Protein AF-H9FH01-F1 (afdb_monomer)

Foldseek 3Di:
DVVLLVLLVVLLVVLCVVQVHQAQSVPGPVLVVDLCDDDPVVVVSVNVVVSNVSDDRHDVRSVVCSVCCCVPVVVVVVD

Organism: Macaca mulatta (NCBI:txid9544)

Mean predicted aligned error: 3.49 Å

InterPro domains:
  IPR022764 Peptidase S54, rhomboid domain [PF01694] (44-78)
  IPR035952 Rhomboid-like superfamily [G3DSA:1.20.1540.10] (1-79)
  IPR035952 Rhomboid-like superfamily [SSF144091] (4-78)
  IPR051739 Rhomboid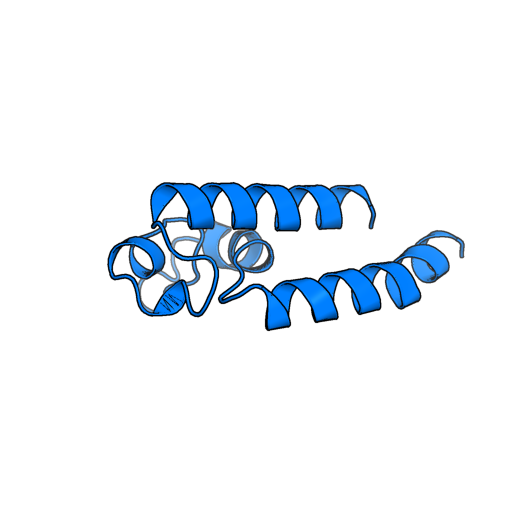-related Intramembrane Serine Proteases [PTHR45840] (1-79)

Sequence (79 aa):
MITVTLLEVAFFLYNGVSLGQFVLQVTHPRYLKNSLVYHPQLRAQAWRYLTYIFMHAGIEHLGLNVVLQLLVGVPLEMV

Secondary structure (DSSP, 8-state):
-HHHHHHHHHHHHHHHHHHT-SS-GGGSHHHHT-TTS--TT-TT-THHHHHGGG--S-HHHHHHHHHHHHHHHHHHHT-

pLDDT: mean 91.81, std 2.76, range [83.56, 96.25]

Radius of gyration: 13.59 Å; Cα contacts (8 Å, |Δi|>4): 71; chains: 1; bounding box: 39×19×32 Å

Solvent-accessible surface area (backbone atoms only — not comparable to full-atom values): 4515 Å² total; per-residue (Å²): 89,70,69,59,51,52,49,32,52,50,48,37,51,52,52,19,65,77,69,74,34,59,62,55,33,67,76,39,76,67,50,74,67,36,78,44,44,67,50,93,88,49,66,87,51,63,62,21,77,62,44,26,77,42,62,59,48,24,54,69,62,45,51,52,48,51,53,50,43,50,68,53,40,48,62,62,73,76,111

Structure (mmCIF, N/CA/C/O backbone):
data_AF-H9FH01-F1
#
_entry.id   AF-H9FH01-F1
#
loop_
_atom_site.group_PDB
_atom_site.id
_atom_site.type_symbol
_atom_site.label_atom_id
_atom_site.label_alt_id
_atom_site.label_comp_id
_atom_site.label_asym_id
_atom_site.label_entity_id
_atom_site.label_seq_id
_atom_site.pdbx_PDB_ins_code
_atom_site.Cartn_x
_atom_site.Cartn_y
_atom_site.Cartn_z
_atom_site.occupancy
_atom_site.B_iso_or_equiv
_atom_site.auth_seq_id
_atom_site.auth_comp_id
_atom_site.auth_asym_id
_atom_site.auth_atom_id
_atom_site.pdbx_PDB_model_num
ATOM 1 N N . MET A 1 1 ? 10.018 -7.263 -9.311 1.00 90.25 1 MET A N 1
ATOM 2 C CA . MET A 1 1 ? 9.349 -5.955 -9.209 1.00 90.25 1 MET A CA 1
ATOM 3 C C . MET A 1 1 ? 7.979 -5.991 -9.836 1.00 90.25 1 MET A C 1
ATOM 5 O O . MET A 1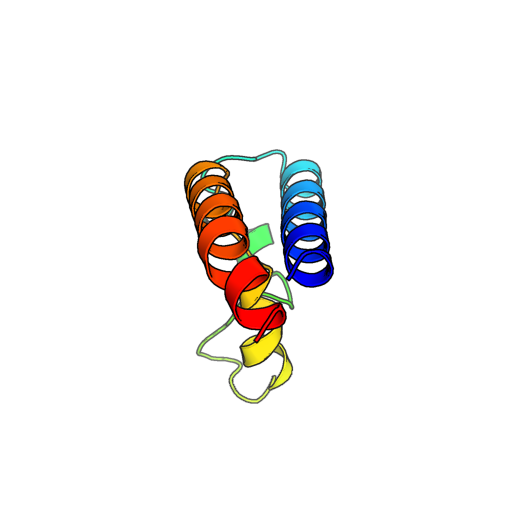 1 ? 7.023 -5.620 -9.169 1.00 90.25 1 MET A O 1
ATOM 9 N N . ILE A 1 2 ? 7.853 -6.543 -11.046 1.00 91.88 2 ILE A N 1
ATOM 10 C CA . ILE A 1 2 ? 6.569 -6.697 -11.748 1.00 91.88 2 ILE A CA 1
ATOM 11 C C . ILE A 1 2 ? 5.484 -7.336 -10.862 1.00 91.88 2 ILE A C 1
ATOM 13 O O . ILE A 1 2 ? 4.395 -6.785 -10.742 1.00 91.88 2 ILE A O 1
ATOM 17 N N . THR A 1 3 ? 5.777 -8.449 -10.180 1.00 93.19 3 THR A N 1
ATOM 18 C CA . THR A 1 3 ? 4.798 -9.124 -9.305 1.00 93.19 3 THR A CA 1
ATOM 19 C C . THR A 1 3 ? 4.317 -8.237 -8.156 1.00 93.19 3 THR A C 1
ATOM 21 O O . THR A 1 3 ? 3.125 -8.205 -7.867 1.00 93.19 3 THR A O 1
ATOM 24 N N . VAL A 1 4 ? 5.227 -7.496 -7.516 1.00 93.31 4 VAL A N 1
ATOM 25 C CA . VAL A 1 4 ? 4.885 -6.586 -6.409 1.00 93.31 4 VAL A CA 1
ATOM 26 C C . VAL A 1 4 ? 3.999 -5.455 -6.924 1.00 93.31 4 VAL A C 1
ATOM 28 O O . VAL A 1 4 ? 2.940 -5.212 -6.355 1.00 93.31 4 VAL A O 1
ATOM 31 N N . THR A 1 5 ? 4.360 -4.864 -8.064 1.00 95.06 5 THR A N 1
ATOM 32 C CA . THR A 1 5 ? 3.575 -3.815 -8.725 1.00 95.06 5 THR A CA 1
ATOM 33 C C . THR A 1 5 ? 2.163 -4.294 -9.075 1.00 95.06 5 THR A C 1
ATOM 35 O O . THR A 1 5 ? 1.189 -3.581 -8.844 1.00 95.06 5 THR A O 1
ATOM 38 N N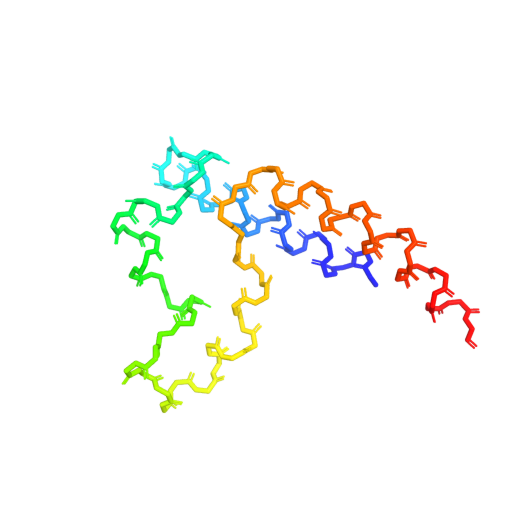 . LEU A 1 6 ? 2.021 -5.517 -9.598 1.00 95.38 6 LEU A N 1
ATOM 39 C CA . LEU A 1 6 ? 0.709 -6.096 -9.905 1.00 95.38 6 LEU A CA 1
ATOM 40 C C . LEU A 1 6 ? -0.147 -6.270 -8.646 1.00 95.38 6 LEU A C 1
ATOM 42 O O . LEU A 1 6 ? -1.342 -5.973 -8.677 1.00 95.38 6 LEU A O 1
ATOM 46 N N . LEU A 1 7 ? 0.454 -6.718 -7.540 1.00 95.50 7 LEU A N 1
ATOM 47 C CA . LEU A 1 7 ? -0.245 -6.850 -6.263 1.00 95.50 7 LEU A CA 1
ATOM 48 C C . LEU A 1 7 ? -0.695 -5.486 -5.728 1.00 95.50 7 LEU A C 1
ATOM 50 O O . LEU A 1 7 ? -1.855 -5.350 -5.351 1.00 95.50 7 LEU A O 1
ATOM 54 N N . GLU A 1 8 ? 0.166 -4.468 -5.742 1.00 94.88 8 GLU A N 1
ATOM 55 C CA . GLU A 1 8 ? -0.188 -3.108 -5.308 1.00 94.88 8 GLU A CA 1
ATOM 56 C C . GLU A 1 8 ? -1.374 -2.544 -6.095 1.00 94.88 8 GLU A C 1
ATOM 58 O O . GLU A 1 8 ? -2.346 -2.064 -5.505 1.00 94.88 8 GLU A O 1
ATOM 63 N N . VAL A 1 9 ? -1.340 -2.665 -7.426 1.00 95.56 9 VAL A N 1
ATOM 64 C CA . VAL A 1 9 ? -2.433 -2.209 -8.295 1.00 95.56 9 VAL A CA 1
ATOM 65 C C . VAL A 1 9 ? -3.717 -2.996 -8.018 1.00 95.56 9 VAL A C 1
ATOM 67 O O . VAL A 1 9 ? -4.787 -2.396 -7.902 1.00 95.56 9 VAL A O 1
ATOM 70 N N . ALA A 1 10 ? -3.637 -4.319 -7.852 1.00 95.88 10 ALA A N 1
ATOM 71 C CA . ALA A 1 10 ? -4.801 -5.152 -7.554 1.00 95.88 10 ALA A CA 1
ATOM 72 C C . ALA A 1 10 ? -5.449 -4.788 -6.208 1.00 95.88 10 ALA A C 1
ATOM 74 O O . ALA A 1 10 ? -6.668 -4.603 -6.139 1.00 95.88 10 ALA A O 1
ATOM 75 N N . PHE A 1 11 ? -4.652 -4.626 -5.146 1.00 94.75 11 PHE A N 1
ATOM 76 C CA . PHE A 1 11 ? -5.152 -4.210 -3.834 1.00 94.75 11 PHE A CA 1
ATOM 77 C C . PHE A 1 11 ? -5.766 -2.811 -3.880 1.00 94.75 11 PHE A C 1
ATOM 79 O O . PHE A 1 11 ? -6.826 -2.592 -3.287 1.00 94.75 11 PHE A O 1
ATOM 86 N N . PHE A 1 12 ? -5.153 -1.874 -4.601 1.00 94.62 12 PHE A N 1
ATOM 87 C CA . PHE A 1 12 ? -5.693 -0.529 -4.756 1.00 94.62 12 PHE A CA 1
ATOM 88 C C . PHE A 1 12 ? -7.036 -0.517 -5.494 1.00 94.62 12 PHE A C 1
ATOM 90 O O . PHE A 1 12 ? -7.979 0.126 -5.029 1.00 94.62 12 PHE A O 1
ATOM 97 N N . LEU A 1 13 ? -7.154 -1.255 -6.603 1.00 95.25 13 LEU A N 1
ATOM 98 C CA . LEU A 1 13 ? -8.405 -1.373 -7.355 1.00 95.25 13 LEU A CA 1
ATOM 99 C C . LEU A 1 13 ? -9.502 -2.022 -6.510 1.00 95.25 13 LEU A C 1
ATOM 101 O O . LEU A 1 13 ? -10.615 -1.502 -6.448 1.00 95.25 13 LEU A O 1
ATOM 105 N N . TYR A 1 14 ? -9.182 -3.109 -5.804 1.00 94.75 14 TYR A N 1
ATOM 106 C CA . TYR A 1 14 ? -10.123 -3.780 -4.910 1.00 94.75 14 TYR A CA 1
ATOM 107 C C . TYR A 1 14 ? -10.643 -2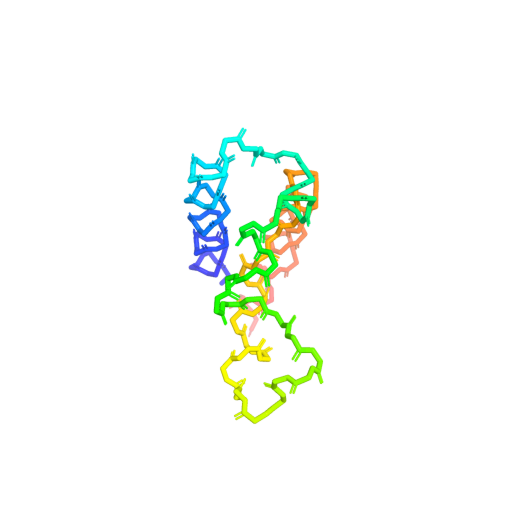.840 -3.814 1.00 94.75 14 TYR A C 1
ATOM 109 O O . TYR A 1 14 ? -11.856 -2.718 -3.621 1.00 94.75 14 TYR A O 1
ATOM 117 N N . ASN A 1 15 ? -9.744 -2.134 -3.119 1.00 92.88 15 ASN A N 1
ATOM 118 C CA . ASN A 1 15 ? -10.143 -1.166 -2.098 1.00 92.88 15 ASN A CA 1
ATOM 119 C C . ASN A 1 15 ? -10.930 -0.005 -2.719 1.00 92.88 15 ASN A C 1
ATOM 121 O O . ASN A 1 15 ? -11.948 0.396 -2.163 1.00 92.88 15 ASN A O 1
ATOM 125 N N . GLY A 1 16 ? -10.526 0.490 -3.890 1.00 92.38 16 GLY A N 1
ATOM 126 C CA . GLY A 1 16 ? -11.191 1.608 -4.555 1.00 92.38 16 GLY A CA 1
ATOM 127 C C . GLY A 1 16 ? -12.618 1.299 -4.980 1.00 92.38 16 GLY A C 1
ATOM 128 O O . GLY A 1 16 ? -13.515 2.101 -4.726 1.00 92.38 16 GLY A O 1
ATOM 129 N N . VAL A 1 17 ? -12.854 0.104 -5.523 1.00 94.31 17 VAL A N 1
ATOM 130 C CA . VAL A 1 17 ? -14.200 -0.379 -5.862 1.00 94.31 17 VAL A CA 1
ATOM 131 C C . VAL A 1 17 ? -15.031 -0.626 -4.600 1.00 94.31 17 VAL A C 1
ATOM 133 O O . VAL A 1 17 ? -16.172 -0.183 -4.525 1.00 94.31 17 VAL A O 1
ATOM 136 N N . SER A 1 18 ? -14.465 -1.278 -3.578 1.00 92.69 18 SER A N 1
ATOM 137 C CA . SER A 1 18 ? -15.172 -1.589 -2.322 1.00 92.69 18 SER A CA 1
ATOM 138 C C . SER A 1 18 ? -15.589 -0.333 -1.538 1.00 92.69 18 SER A C 1
ATOM 140 O O . SER A 1 18 ? -16.653 -0.286 -0.905 1.00 92.69 18 SER A O 1
ATOM 142 N N . LEU A 1 19 ? -14.754 0.706 -1.588 1.00 91.06 19 LEU A N 1
ATOM 143 C CA . LEU A 1 19 ? -14.965 1.986 -0.914 1.00 91.06 19 LEU A CA 1
ATOM 144 C C . LEU A 1 19 ? -15.714 3.004 -1.785 1.00 91.06 19 LEU A C 1
ATOM 146 O O . LEU A 1 19 ? -16.236 3.971 -1.243 1.00 91.06 19 LEU A O 1
ATOM 150 N N . GLY A 1 20 ? -15.773 2.806 -3.106 1.00 92.00 20 GLY A N 1
ATOM 151 C CA . GLY A 1 20 ? -16.311 3.788 -4.052 1.00 92.00 20 GLY A CA 1
ATOM 152 C C . GLY A 1 20 ? -15.450 5.051 -4.182 1.00 92.00 20 GLY A C 1
ATOM 153 O O . GLY A 1 20 ? -15.953 6.098 -4.579 1.00 92.00 20 GLY A O 1
ATOM 154 N N . GLN A 1 21 ? -14.165 4.982 -3.816 1.00 90.75 21 GLN A N 1
ATOM 155 C CA . GLN A 1 21 ? -13.236 6.115 -3.823 1.00 90.75 21 GLN A CA 1
ATOM 156 C C . GLN A 1 21 ? -11.868 5.684 -4.358 1.00 90.75 21 GLN A C 1
ATOM 158 O O . GLN A 1 21 ? -11.235 4.781 -3.821 1.00 90.75 21 GLN A O 1
ATOM 163 N N . PHE A 1 22 ? -11.369 6.365 -5.389 1.00 88.56 22 PHE A N 1
ATOM 164 C CA . PHE A 1 22 ? -10.016 6.153 -5.935 1.00 88.56 22 PHE A CA 1
ATOM 165 C C . PHE A 1 22 ? -9.031 7.266 -5.543 1.00 88.56 22 PHE A C 1
ATOM 167 O O . PHE A 1 22 ? -7.824 7.150 -5.742 1.00 88.56 22 PHE A O 1
ATOM 174 N N . VAL A 1 23 ? -9.539 8.340 -4.942 1.00 90.19 23 VAL A N 1
ATOM 175 C CA . VAL A 1 23 ? -8.756 9.467 -4.433 1.00 90.19 23 VAL A CA 1
ATOM 176 C C . VAL A 1 23 ? -9.012 9.570 -2.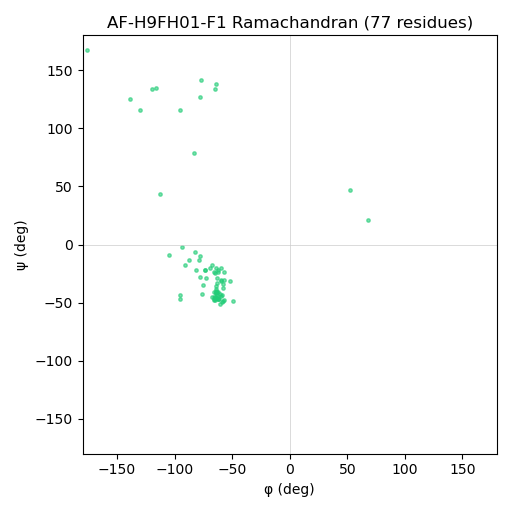935 1.00 90.19 23 VAL A C 1
ATOM 178 O O . VAL A 1 23 ? -10.160 9.476 -2.501 1.00 90.19 23 VAL A O 1
ATOM 181 N N . LEU A 1 24 ? -7.943 9.740 -2.153 1.00 87.69 24 LEU A N 1
ATOM 182 C CA . LEU A 1 24 ? -7.995 9.889 -0.696 1.00 87.69 24 LEU A CA 1
ATOM 183 C C . LEU A 1 24 ? -8.789 8.773 0.014 1.00 87.69 24 LEU A C 1
ATOM 185 O O . LEU A 1 24 ? -9.582 9.041 0.914 1.00 87.69 24 LEU A O 1
ATOM 189 N N . GLN A 1 25 ? -8.544 7.508 -0.339 1.00 88.81 25 GLN A N 1
ATOM 190 C CA . GLN A 1 25 ? -9.165 6.324 0.277 1.00 88.81 25 GLN A CA 1
ATOM 191 C C . GLN A 1 25 ? -9.040 6.303 1.806 1.00 88.81 25 GLN A C 1
ATOM 193 O O . GLN A 1 25 ? -9.949 5.845 2.496 1.00 88.81 25 GLN A O 1
ATOM 198 N N . VAL A 1 26 ? -7.952 6.869 2.339 1.00 87.25 26 VAL A N 1
ATOM 199 C CA . VAL A 1 26 ? -7.698 7.035 3.781 1.00 87.25 26 VAL A CA 1
ATOM 200 C C . VAL A 1 26 ? -8.786 7.817 4.521 1.00 87.25 26 VAL A C 1
ATOM 202 O O . VAL A 1 26 ? -8.935 7.643 5.728 1.00 87.25 26 VAL A O 1
ATOM 205 N N . THR A 1 27 ? -9.561 8.652 3.821 1.00 87.88 27 THR A N 1
ATOM 206 C CA . THR A 1 27 ? -10.675 9.413 4.410 1.00 87.88 27 THR A CA 1
ATOM 207 C C . THR A 1 27 ? -11.887 8.535 4.708 1.00 87.88 27 THR A C 1
ATOM 209 O O . THR A 1 27 ? -12.699 8.873 5.570 1.00 87.88 27 THR A O 1
ATOM 212 N N . HIS A 1 28 ? -12.010 7.379 4.047 1.00 89.56 28 HIS A N 1
ATOM 213 C CA . HIS A 1 28 ? -13.137 6.493 4.270 1.00 89.56 28 HIS A CA 1
ATOM 214 C C . HIS A 1 28 ? -12.934 5.703 5.578 1.00 89.56 28 HIS A C 1
ATOM 216 O O . HIS A 1 28 ? -11.957 4.962 5.713 1.00 89.56 28 HIS A O 1
ATOM 222 N N . PRO A 1 29 ? -13.896 5.715 6.524 1.00 88.44 29 PRO A N 1
ATOM 223 C CA . PRO A 1 29 ? -13.766 4.998 7.801 1.00 88.44 29 PRO A CA 1
ATOM 224 C C . PRO A 1 29 ? -13.568 3.480 7.672 1.00 88.44 29 PRO A C 1
ATOM 226 O O . PRO A 1 29 ? -13.087 2.839 8.605 1.00 88.44 29 PRO A O 1
ATOM 229 N N . ARG A 1 30 ? -13.935 2.879 6.532 1.00 88.38 30 ARG A N 1
ATOM 230 C CA . ARG A 1 30 ? -13.714 1.453 6.262 1.00 88.38 30 ARG A CA 1
ATOM 231 C C . ARG A 1 30 ? -12.267 1.149 5.865 1.00 88.38 30 ARG A C 1
ATOM 233 O O . ARG A 1 30 ? -11.799 0.058 6.164 1.00 88.38 30 ARG A O 1
ATOM 240 N N . TYR A 1 31 ? -11.551 2.107 5.274 1.00 89.69 31 TYR A N 1
ATOM 241 C CA . TYR A 1 31 ? -10.144 1.943 4.910 1.00 89.69 31 TYR A CA 1
ATOM 242 C C . TYR A 1 31 ? -9.268 1.780 6.156 1.00 89.69 31 TYR A C 1
ATOM 244 O O . TYR A 1 31 ? -8.504 0.826 6.260 1.00 89.69 31 TYR A O 1
ATOM 252 N N . LEU A 1 32 ? -9.449 2.650 7.157 1.00 85.69 32 LEU A N 1
ATOM 253 C CA . LEU A 1 32 ? -8.688 2.602 8.415 1.00 85.69 32 LEU A CA 1
ATOM 254 C C . LEU A 1 32 ? -8.968 1.339 9.244 1.00 85.69 32 LEU A C 1
ATOM 256 O O . LEU A 1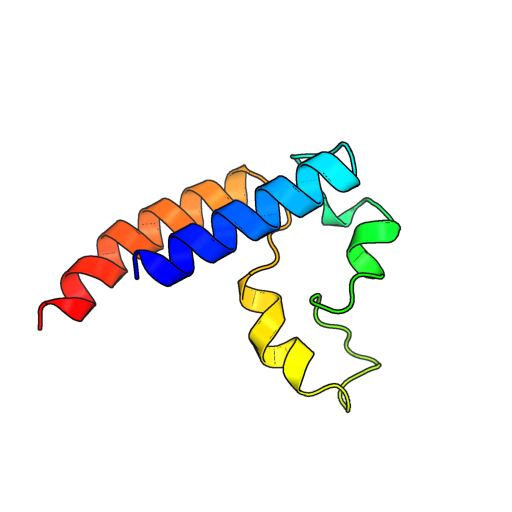 32 ? -8.127 0.914 10.032 1.00 85.69 32 LEU A O 1
ATOM 260 N N . LYS A 1 33 ? -10.139 0.720 9.056 1.00 87.75 33 LYS A N 1
ATOM 261 C CA . LYS A 1 33 ? -10.511 -0.546 9.703 1.00 87.75 33 LYS A CA 1
ATOM 262 C C . LYS A 1 33 ? -9.951 -1.782 8.990 1.00 87.75 33 LYS A C 1
ATOM 264 O O . LYS A 1 33 ? -10.102 -2.887 9.508 1.00 87.75 33 LYS A O 1
ATOM 269 N N . ASN A 1 34 ? -9.318 -1.629 7.826 1.00 87.62 34 ASN A N 1
ATOM 270 C CA . ASN A 1 34 ? -8.765 -2.751 7.078 1.00 87.62 34 ASN A CA 1
ATOM 271 C C . ASN A 1 34 ? -7.625 -3.431 7.874 1.00 87.62 34 ASN A C 1
ATOM 273 O O . ASN A 1 34 ? -6.791 -2.776 8.506 1.00 87.62 34 ASN A O 1
ATOM 277 N N . SER A 1 35 ? -7.592 -4.767 7.859 1.00 89.00 35 SER A N 1
ATOM 278 C CA . SER A 1 35 ? -6.580 -5.571 8.560 1.00 89.00 35 SER A CA 1
ATOM 279 C C . SER A 1 35 ? -5.170 -5.379 7.992 1.00 89.00 35 SER A C 1
ATOM 281 O O . SER A 1 35 ? -4.189 -5.578 8.702 1.00 89.00 35 SER A O 1
ATOM 283 N N . LEU A 1 36 ? -5.073 -4.960 6.726 1.00 90.69 36 LEU A N 1
ATOM 284 C CA . LEU A 1 36 ? -3.804 -4.793 6.016 1.00 90.69 36 LEU A CA 1
ATOM 285 C C . LEU A 1 36 ? -3.098 -3.465 6.329 1.00 90.69 36 LEU A C 1
ATOM 287 O O . LEU A 1 36 ? -1.886 -3.368 6.149 1.00 90.69 36 LEU A O 1
ATOM 291 N N . VAL A 1 37 ? -3.837 -2.456 6.804 1.00 91.25 37 VAL A N 1
ATOM 292 C CA . VAL A 1 37 ? -3.303 -1.122 7.119 1.00 91.25 37 VAL A CA 1
ATOM 293 C C . VAL A 1 37 ? -2.543 -1.161 8.440 1.00 91.25 37 VAL A C 1
ATOM 295 O O . VAL A 1 37 ? -2.970 -1.808 9.397 1.00 91.25 37 VAL A O 1
ATOM 298 N N . TYR A 1 38 ? -1.427 -0.445 8.531 1.00 90.81 38 TYR A N 1
ATOM 299 C CA . TYR A 1 38 ? -0.700 -0.333 9.789 1.00 90.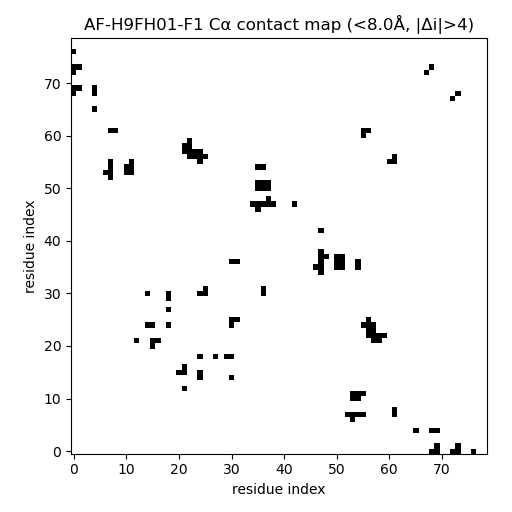81 38 TYR A CA 1
ATOM 300 C C . TYR A 1 38 ? -1.523 0.405 10.856 1.00 90.81 38 TYR A C 1
ATOM 302 O O . TYR A 1 38 ? -2.086 1.467 10.596 1.00 90.81 38 TYR A O 1
ATOM 310 N N . HIS A 1 39 ? -1.569 -0.146 12.074 1.00 89.31 39 HIS A N 1
ATOM 311 C CA . HIS A 1 39 ? -2.272 0.467 13.198 1.00 89.31 39 HIS A CA 1
ATOM 312 C C . HIS A 1 39 ? -1.368 0.520 14.442 1.00 89.31 39 HIS A C 1
ATOM 314 O O . HIS A 1 39 ? -1.026 -0.530 14.994 1.00 89.31 39 HIS A O 1
ATOM 320 N N . PRO A 1 40 ? -1.006 1.716 14.948 1.00 87.19 40 PRO A N 1
ATOM 321 C CA . PRO A 1 40 ? 0.017 1.872 15.986 1.00 87.19 40 PRO A CA 1
ATOM 322 C C . PRO A 1 40 ? -0.380 1.309 17.355 1.00 87.19 40 PRO A C 1
ATOM 324 O O . PRO A 1 40 ? 0.502 1.090 18.184 1.00 87.19 40 PRO A O 1
ATOM 327 N N . GLN A 1 41 ? -1.674 1.073 17.598 1.00 90.81 41 GLN A N 1
ATOM 328 C CA . GLN A 1 41 ? -2.176 0.420 18.817 1.00 90.81 41 GLN A CA 1
ATOM 329 C C . GLN A 1 41 ? -2.203 -1.117 18.707 1.00 90.81 41 GLN A C 1
ATOM 331 O O . GLN A 1 41 ? -2.338 -1.796 19.715 1.00 90.81 41 GLN A O 1
ATOM 336 N N . LEU A 1 42 ? -2.058 -1.682 17.499 1.00 89.81 42 LEU A N 1
ATOM 337 C CA . LEU A 1 42 ? -2.135 -3.127 17.237 1.00 89.81 42 LEU A CA 1
ATOM 338 C C . LEU A 1 42 ? -0.775 -3.690 16.806 1.00 89.81 42 LEU A C 1
ATOM 340 O O . LEU A 1 42 ? -0.688 -4.497 15.887 1.00 89.81 42 LEU A O 1
ATOM 344 N N . ARG A 1 43 ? 0.303 -3.275 17.479 1.00 88.38 43 ARG A N 1
ATOM 345 C CA . ARG A 1 43 ? 1.684 -3.674 17.138 1.00 88.38 43 ARG A CA 1
ATOM 346 C C . ARG A 1 43 ? 1.946 -5.176 17.264 1.00 88.38 43 ARG A C 1
ATOM 348 O O . ARG A 1 43 ? 2.828 -5.694 16.596 1.00 88.38 43 ARG A O 1
ATOM 355 N N . ALA A 1 44 ? 1.161 -5.882 18.080 1.00 92.25 44 ALA A N 1
ATOM 356 C CA . ALA A 1 44 ? 1.221 -7.342 18.176 1.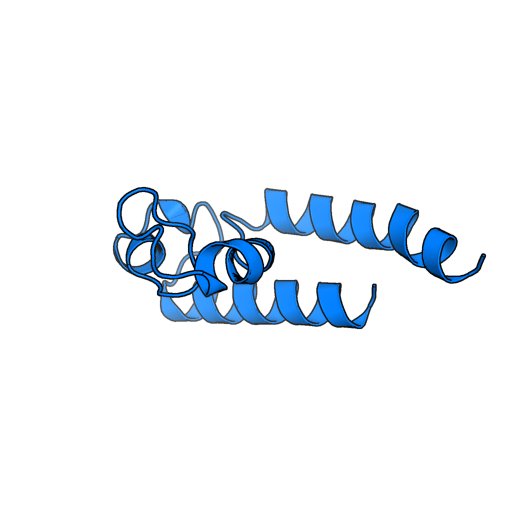00 92.25 44 ALA A CA 1
ATOM 357 C C . ALA A 1 44 ? 0.831 -8.044 16.857 1.00 92.25 44 ALA A C 1
ATOM 359 O O . ALA A 1 44 ? 1.192 -9.196 16.635 1.00 92.25 44 ALA A O 1
ATOM 360 N N . GLN A 1 45 ? 0.110 -7.357 15.965 1.00 92.94 45 GLN A N 1
ATOM 361 C CA . GLN A 1 45 ? -0.273 -7.869 14.651 1.00 92.94 45 GLN A CA 1
ATOM 362 C C . GLN A 1 45 ? 0.878 -7.671 13.658 1.00 92.94 45 GLN A C 1
ATOM 364 O O . GLN A 1 45 ? 0.868 -6.742 12.851 1.00 92.94 45 GLN A O 1
ATOM 369 N N . ALA A 1 46 ? 1.881 -8.551 13.730 1.00 92.38 46 ALA A N 1
ATOM 370 C CA . ALA A 1 46 ? 3.138 -8.421 12.988 1.00 92.38 46 ALA A CA 1
ATOM 371 C C . ALA A 1 46 ? 2.961 -8.316 11.459 1.00 92.38 46 ALA A C 1
ATOM 373 O O . ALA A 1 46 ? 3.728 -7.628 10.787 1.00 92.38 46 ALA A O 1
ATOM 374 N N . TRP A 1 47 ? 1.918 -8.934 10.896 1.00 93.06 47 TRP A N 1
ATOM 375 C CA . TRP A 1 47 ? 1.636 -8.855 9.459 1.00 93.06 47 TRP A CA 1
ATOM 376 C C . TRP A 1 47 ? 1.403 -7.418 8.979 1.00 93.06 47 TRP A C 1
ATOM 378 O O . TRP A 1 47 ? 1.791 -7.097 7.860 1.00 93.06 47 TRP A O 1
ATOM 388 N N . ARG A 1 48 ? 0.863 -6.531 9.829 1.00 92.94 48 ARG A N 1
ATOM 389 C CA . ARG A 1 48 ? 0.581 -5.128 9.481 1.00 92.94 48 ARG A CA 1
ATOM 390 C C . ARG A 1 48 ? 1.825 -4.321 9.123 1.00 92.94 48 ARG A C 1
ATOM 392 O O . ARG A 1 48 ? 1.695 -3.303 8.452 1.00 92.94 48 ARG A O 1
ATOM 399 N N . TYR A 1 49 ? 3.008 -4.752 9.557 1.00 91.31 49 TYR A N 1
ATOM 400 C CA . TYR A 1 49 ? 4.270 -4.119 9.170 1.00 91.31 49 TYR A CA 1
ATOM 401 C C . TYR A 1 49 ? 4.649 -4.416 7.718 1.00 91.31 49 TYR A C 1
ATOM 403 O O . TYR A 1 49 ? 5.291 -3.591 7.078 1.00 91.31 49 TYR A O 1
ATOM 411 N N . LEU A 1 50 ? 4.232 -5.572 7.197 1.00 90.69 50 LEU A N 1
ATOM 412 C CA . LEU A 1 50 ? 4.530 -5.999 5.831 1.00 90.69 50 LEU A CA 1
ATOM 413 C C . LEU A 1 50 ? 3.392 -5.648 4.873 1.00 90.69 50 LEU A C 1
ATOM 415 O O . LEU A 1 50 ? 3.621 -5.085 3.808 1.00 90.69 50 LEU A O 1
ATOM 419 N N . THR A 1 51 ? 2.147 -5.938 5.256 1.00 92.56 51 THR A N 1
ATOM 420 C CA . THR A 1 51 ? 0.983 -5.782 4.371 1.00 92.56 51 THR A CA 1
ATOM 421 C C . THR A 1 51 ? 0.646 -4.330 4.057 1.00 92.56 51 THR A C 1
ATOM 423 O O . THR A 1 51 ? -0.026 -4.064 3.063 1.00 92.56 51 THR A O 1
ATOM 426 N N . TYR A 1 52 ? 1.115 -3.393 4.884 1.00 92.19 52 TYR A N 1
ATOM 427 C CA . TYR A 1 52 ? 0.901 -1.959 4.698 1.00 92.19 52 TYR A CA 1
ATOM 428 C C . TYR A 1 52 ? 1.474 -1.445 3.370 1.00 92.19 52 TYR A C 1
ATOM 430 O O . TYR A 1 52 ? 0.888 -0.539 2.790 1.00 92.19 52 TYR A O 1
ATOM 438 N N . ILE A 1 53 ? 2.558 -2.044 2.863 1.00 90.81 53 ILE A N 1
ATOM 439 C CA . ILE A 1 53 ? 3.219 -1.628 1.613 1.00 90.81 53 ILE A CA 1
ATOM 440 C C . ILE A 1 53 ? 2.236 -1.675 0.430 1.00 90.81 53 ILE A C 1
ATOM 442 O O . ILE A 1 53 ? 2.260 -0.812 -0.438 1.00 90.81 53 ILE A O 1
ATOM 446 N N . PHE A 1 54 ? 1.294 -2.623 0.438 1.00 91.56 54 PHE A N 1
ATOM 447 C CA . PHE A 1 54 ? 0.291 -2.761 -0.621 1.00 91.56 54 PHE A CA 1
ATOM 448 C C . PHE A 1 54 ? -0.865 -1.749 -0.525 1.00 91.56 54 PHE A C 1
ATOM 450 O O . PHE A 1 54 ? -1.681 -1.653 -1.441 1.00 91.56 54 PHE A O 1
ATOM 457 N N . MET A 1 55 ? -0.968 -0.993 0.572 1.00 93.06 55 MET A N 1
ATOM 458 C CA . MET A 1 55 ? -2.080 -0.081 0.841 1.00 93.06 55 MET A CA 1
ATOM 459 C C . MET A 1 55 ? -1.738 1.346 0.402 1.00 93.06 55 MET A C 1
ATOM 461 O O . MET A 1 55 ? -0.871 1.995 0.980 1.00 93.06 55 MET A O 1
ATOM 465 N N . HIS A 1 56 ? -2.472 1.867 -0.584 1.00 93.19 56 HIS A N 1
ATOM 466 C CA . HIS A 1 56 ? -2.231 3.190 -1.163 1.00 93.19 56 HIS A CA 1
ATOM 467 C C . HIS A 1 56 ? -3.399 4.150 -0.921 1.00 93.19 56 HIS A C 1
ATOM 469 O O . HIS A 1 56 ? -4.560 3.814 -1.135 1.00 93.19 56 HIS A O 1
ATOM 475 N N . ALA A 1 57 ? -3.086 5.384 -0.513 1.00 87.38 57 ALA A N 1
ATOM 476 C CA . ALA A 1 57 ? -4.090 6.388 -0.159 1.00 87.38 57 ALA A CA 1
ATOM 477 C C . ALA A 1 57 ? -4.831 6.987 -1.366 1.00 87.38 57 ALA A C 1
ATOM 479 O O . ALA A 1 57 ? -5.922 7.530 -1.204 1.00 87.38 57 ALA A O 1
ATOM 480 N N . GLY A 1 58 ? -4.263 6.922 -2.568 1.00 91.62 58 GLY A N 1
ATOM 481 C CA . GLY A 1 58 ? -4.860 7.511 -3.761 1.00 91.62 58 GLY A CA 1
ATOM 482 C C . GLY A 1 58 ? -4.067 7.213 -5.025 1.00 9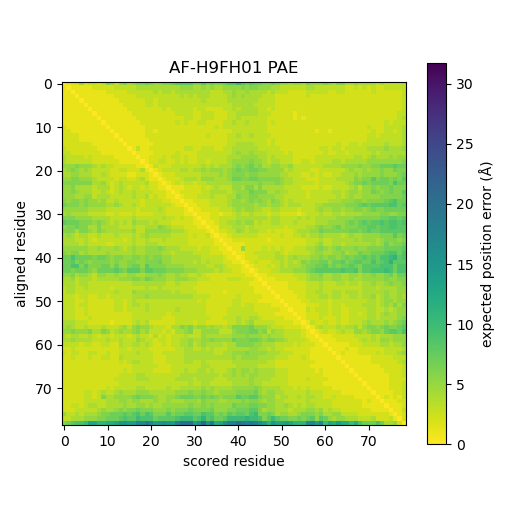1.62 58 GLY A C 1
ATOM 483 O O . GLY A 1 58 ? -2.920 6.764 -4.962 1.00 91.62 58 GLY A O 1
ATOM 484 N N . ILE A 1 59 ? -4.697 7.492 -6.165 1.00 91.44 59 ILE A N 1
ATOM 485 C CA . ILE A 1 59 ? -4.143 7.201 -7.491 1.00 91.44 59 ILE A CA 1
ATOM 486 C C . ILE A 1 59 ? -2.845 7.964 -7.787 1.00 91.44 59 ILE A C 1
ATOM 488 O O . ILE A 1 59 ? -1.963 7.415 -8.435 1.00 91.44 59 ILE A O 1
ATOM 492 N N . GLU A 1 60 ? -2.688 9.186 -7.270 1.00 91.12 60 GLU A N 1
ATOM 493 C CA . GLU A 1 60 ? -1.478 9.997 -7.470 1.00 91.12 60 GLU A CA 1
ATOM 494 C C . GLU A 1 60 ? -0.256 9.355 -6.802 1.00 91.12 60 GLU A C 1
ATOM 496 O O . GLU A 1 60 ? 0.792 9.191 -7.427 1.00 91.12 60 GLU A O 1
ATOM 501 N N . HIS A 1 61 ? -0.416 8.915 -5.550 1.00 90.69 61 HIS A N 1
ATOM 502 C CA . HIS A 1 61 ? 0.638 8.230 -4.806 1.00 90.69 61 HIS A CA 1
ATOM 503 C C . HIS A 1 61 ? 0.990 6.881 -5.434 1.00 90.69 61 HIS A C 1
ATOM 505 O O . HIS A 1 61 ? 2.168 6.579 -5.611 1.00 90.69 61 HIS A O 1
ATOM 511 N N . LEU A 1 62 ? -0.021 6.084 -5.799 1.00 93.81 62 LEU A N 1
ATOM 512 C CA . LEU A 1 62 ? 0.207 4.799 -6.457 1.00 93.81 62 LEU A CA 1
ATOM 513 C C . LEU A 1 62 ? 0.907 4.984 -7.806 1.00 93.81 62 LEU A C 1
ATOM 515 O O . LEU A 1 62 ? 1.876 4.290 -8.083 1.00 93.81 62 LEU A O 1
ATOM 519 N N . GLY A 1 63 ? 0.440 5.919 -8.638 1.00 93.44 63 GLY A N 1
ATOM 520 C CA . GLY A 1 63 ? 0.995 6.148 -9.969 1.00 93.44 63 GLY A CA 1
ATOM 521 C C . GLY A 1 63 ? 2.482 6.491 -9.923 1.00 93.44 63 GLY A C 1
ATOM 522 O O . GLY A 1 63 ? 3.277 5.861 -10.618 1.00 93.44 63 GLY A O 1
ATOM 523 N N . LEU A 1 64 ? 2.872 7.432 -9.057 1.00 93.94 64 LEU A N 1
ATOM 524 C CA . LEU A 1 64 ? 4.279 7.792 -8.875 1.00 93.94 64 LEU A CA 1
ATOM 525 C C . LEU A 1 64 ? 5.112 6.626 -8.326 1.00 93.94 64 LEU A C 1
ATOM 527 O O . LEU A 1 64 ? 6.206 6.383 -8.834 1.00 93.94 64 LEU A O 1
ATOM 531 N N . ASN A 1 65 ? 4.591 5.872 -7.353 1.00 94.31 65 ASN A N 1
ATOM 532 C CA . ASN A 1 65 ? 5.282 4.697 -6.818 1.00 94.31 65 ASN A CA 1
ATOM 533 C C . ASN A 1 65 ? 5.499 3.630 -7.892 1.00 94.31 65 ASN A C 1
ATOM 535 O O . ASN A 1 65 ? 6.618 3.159 -8.044 1.00 94.31 65 ASN A O 1
ATOM 539 N N . VAL A 1 66 ? 4.479 3.299 -8.689 1.00 95.88 66 VAL A N 1
ATOM 540 C CA . VAL A 1 66 ? 4.583 2.317 -9.779 1.00 95.88 66 VAL A CA 1
ATOM 541 C C . VAL A 1 66 ? 5.627 2.747 -10.811 1.00 95.88 66 VAL A C 1
ATOM 543 O O . VAL A 1 66 ? 6.457 1.933 -11.215 1.00 95.88 66 VAL A O 1
ATOM 546 N N . VAL A 1 67 ? 5.631 4.023 -11.214 1.00 96.19 67 VAL A N 1
ATOM 547 C CA . VAL A 1 67 ? 6.624 4.551 -12.164 1.00 96.19 67 VAL A CA 1
ATOM 548 C C . VAL A 1 67 ? 8.038 4.419 -11.602 1.00 96.19 67 VAL A C 1
ATOM 550 O O . VAL A 1 67 ? 8.909 3.868 -12.273 1.00 96.19 67 VAL A O 1
ATOM 553 N N . LEU A 1 68 ? 8.272 4.882 -10.372 1.00 95.25 68 LEU A N 1
ATOM 554 C CA . LEU A 1 68 ? 9.593 4.826 -9.743 1.00 95.25 68 LEU A CA 1
ATOM 555 C C . LEU A 1 68 ? 10.042 3.384 -9.475 1.00 95.25 68 LEU A C 1
ATOM 557 O O . LEU A 1 68 ? 11.196 3.044 -9.722 1.00 95.25 68 LEU A O 1
ATOM 561 N N . GLN A 1 69 ? 9.132 2.520 -9.028 1.00 94.62 69 GLN A N 1
ATOM 562 C CA . GLN A 1 69 ? 9.394 1.109 -8.751 1.00 94.62 69 GLN A CA 1
ATOM 563 C C . GLN A 1 69 ? 9.782 0.340 -10.008 1.00 94.62 69 GLN A C 1
ATOM 565 O O . GLN A 1 69 ? 10.667 -0.506 -9.950 1.00 94.62 69 GLN A O 1
ATOM 570 N N . LEU A 1 70 ? 9.163 0.631 -11.151 1.00 94.94 70 LEU A N 1
ATOM 571 C CA . LEU A 1 70 ? 9.553 0.006 -12.412 1.00 94.94 70 LEU A CA 1
ATOM 572 C C . LEU A 1 70 ? 10.847 0.610 -12.967 1.00 94.94 70 LEU A C 1
ATOM 574 O O . LEU A 1 70 ? 11.721 -0.140 -13.391 1.00 94.94 70 LEU A O 1
ATOM 578 N N . LEU A 1 71 ? 10.999 1.938 -12.918 1.00 96.25 71 LEU A N 1
ATOM 579 C CA . LEU A 1 71 ? 12.177 2.639 -13.439 1.00 96.25 71 LEU A CA 1
ATOM 580 C C . LEU A 1 71 ? 13.459 2.279 -12.683 1.00 96.25 71 LEU A C 1
ATOM 582 O O . LEU A 1 71 ? 14.504 2.121 -13.304 1.00 96.25 71 LEU A O 1
ATOM 586 N N . VAL A 1 72 ? 13.388 2.154 -11.358 1.00 95.12 72 VAL A N 1
ATOM 587 C CA . VAL A 1 72 ? 14.547 1.837 -10.508 1.00 95.12 72 VAL A CA 1
ATOM 588 C C . VAL A 1 72 ? 14.628 0.345 -10.218 1.00 95.12 72 VAL A C 1
ATOM 590 O O . VAL A 1 72 ? 15.705 -0.244 -10.269 1.00 95.12 72 VAL A O 1
ATOM 593 N N . GLY A 1 73 ? 13.496 -0.280 -9.908 1.00 93.25 73 GLY A N 1
ATOM 594 C CA . GLY A 1 73 ? 13.475 -1.645 -9.410 1.00 93.25 73 GLY A CA 1
ATOM 595 C C . GLY A 1 73 ? 13.728 -2.699 -10.487 1.00 93.25 73 GLY A C 1
ATOM 596 O O . GLY A 1 73 ? 14.369 -3.695 -10.182 1.00 93.25 73 GLY A O 1
ATOM 597 N N . VAL A 1 74 ? 13.274 -2.506 -11.733 1.00 93.31 74 VAL A N 1
ATOM 598 C CA . VAL A 1 74 ? 13.553 -3.481 -12.806 1.00 93.31 74 VAL A CA 1
ATOM 599 C C . VAL A 1 74 ? 15.052 -3.548 -13.128 1.00 93.31 74 VAL A C 1
ATOM 601 O O . VAL A 1 74 ? 15.583 -4.655 -13.129 1.00 93.31 74 VAL A O 1
ATOM 604 N N . PRO A 1 75 ? 15.777 -2.425 -13.321 1.00 93.88 75 PRO A N 1
ATOM 605 C CA . PRO A 1 75 ? 17.230 -2.472 -13.486 1.00 93.88 75 PRO A CA 1
ATOM 606 C C . PRO A 1 75 ? 17.965 -3.119 -12.312 1.00 93.88 75 PRO A C 1
ATOM 608 O O . PRO A 1 75 ? 18.929 -3.845 -12.531 1.00 93.88 75 PRO A O 1
ATOM 611 N N . LEU A 1 76 ? 17.503 -2.889 -11.078 1.00 93.44 76 LEU A N 1
ATOM 612 C CA . LEU A 1 76 ? 18.105 -3.488 -9.886 1.00 93.44 76 LEU A CA 1
ATOM 613 C C . LEU A 1 76 ? 18.004 -5.020 -9.869 1.00 93.44 76 LEU A C 1
ATOM 615 O O . LEU A 1 76 ? 18.857 -5.667 -9.280 1.00 93.44 76 LEU A O 1
ATOM 619 N N . GLU A 1 77 ? 16.975 -5.595 -10.496 1.00 91.25 77 GLU A N 1
ATOM 620 C CA . GLU A 1 77 ? 16.808 -7.052 -10.612 1.00 91.25 77 GLU A CA 1
ATOM 621 C C . GLU A 1 77 ? 17.681 -7.680 -11.705 1.00 91.25 77 GLU A C 1
ATOM 623 O O . GLU A 1 77 ? 17.797 -8.902 -11.762 1.00 91.25 77 GLU A O 1
ATOM 628 N N . MET A 1 78 ? 18.260 -6.868 -12.593 1.00 88.44 78 MET A N 1
ATOM 629 C CA . MET A 1 78 ? 19.062 -7.332 -13.729 1.00 88.44 78 MET A CA 1
ATOM 630 C C . MET A 1 78 ? 20.570 -7.397 -13.434 1.00 88.44 78 MET A C 1
ATOM 632 O O . MET A 1 78 ? 21.331 -7.803 -14.313 1.00 88.44 78 MET A O 1
ATOM 636 N N . VAL A 1 79 ? 20.993 -6.989 -12.233 1.00 83.56 79 VAL A N 1
ATOM 637 C CA . VAL A 1 79 ? 22.379 -7.029 -11.727 1.00 83.56 79 VAL A CA 1
ATOM 638 C C . VAL A 1 79 ? 22.529 -8.162 -10.723 1.00 83.56 79 VAL A C 1
ATOM 640 O O . VAL A 1 79 ? 23.555 -8.872 -10.818 1.00 83.56 79 VAL A O 1
#